Protein AF-A0A838VPA0-F1 (afdb_monomer_lite)

pLDDT: mean 77.0, std 13.29, range [49.5, 90.44]

Radius of gyration: 12.29 Å; chains: 1; bounding box: 26×24×30 Å

Structure (mmCIF, N/CA/C/O backbone):
data_AF-A0A838VPA0-F1
#
_entry.id   AF-A0A838VPA0-F1
#
loop_
_atom_site.group_PDB
_atom_site.id
_atom_site.type_symbol
_atom_site.label_atom_id
_atom_site.label_alt_id
_atom_site.label_comp_id
_atom_site.label_asym_id
_atom_site.label_entity_id
_atom_site.label_seq_id
_atom_site.pdbx_PDB_ins_code
_atom_site.Cartn_x
_atom_site.Cartn_y
_atom_site.Cartn_z
_atom_site.occupancy
_atom_site.B_iso_or_equiv
_atom_site.auth_seq_id
_atom_site.auth_comp_id
_atom_site.auth_asym_id
_atom_site.auth_atom_id
_atom_site.pdbx_PDB_model_num
ATOM 1 N N . MET A 1 1 ? 10.269 12.713 -1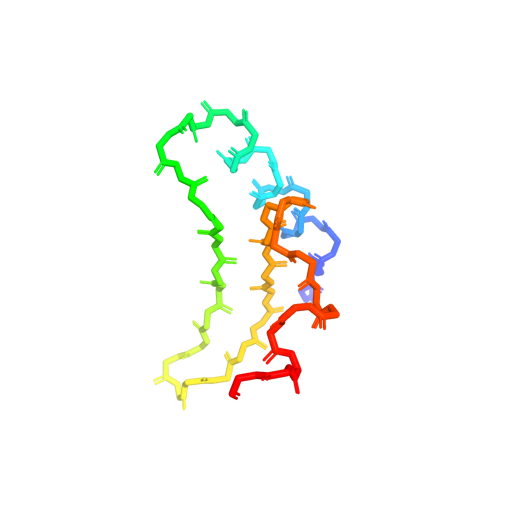5.313 1.00 60.19 1 MET A N 1
ATOM 2 C CA . MET A 1 1 ? 10.374 12.518 -13.851 1.00 60.19 1 MET A CA 1
ATOM 3 C C . MET A 1 1 ? 9.062 11.915 -13.389 1.00 60.19 1 MET A C 1
ATOM 5 O O . MET A 1 1 ? 8.027 12.449 -13.769 1.00 60.19 1 MET A O 1
ATOM 9 N N . ILE A 1 2 ? 9.082 10.788 -12.677 1.00 67.50 2 ILE A N 1
ATOM 10 C CA . ILE A 1 2 ? 7.852 10.209 -12.122 1.00 67.50 2 ILE A CA 1
ATOM 11 C C . ILE A 1 2 ? 7.420 11.073 -10.934 1.00 67.50 2 ILE A C 1
ATOM 13 O O . ILE A 1 2 ? 8.266 11.508 -10.152 1.00 67.50 2 ILE A O 1
ATOM 17 N N . ASN A 1 3 ? 6.129 11.370 -10.821 1.00 80.56 3 ASN A N 1
ATOM 18 C CA . ASN A 1 3 ? 5.606 12.085 -9.665 1.00 80.56 3 ASN A CA 1
ATOM 19 C C . ASN A 1 3 ? 5.129 11.046 -8.648 1.00 80.56 3 ASN A C 1
ATOM 21 O O . ASN A 1 3 ? 4.016 10.531 -8.748 1.00 80.56 3 ASN A O 1
ATOM 25 N N . ALA A 1 4 ? 6.013 10.704 -7.712 1.00 77.69 4 ALA A N 1
ATOM 26 C CA . ALA A 1 4 ? 5.743 9.705 -6.684 1.00 77.69 4 ALA A CA 1
ATOM 27 C C . ALA A 1 4 ? 4.528 10.076 -5.814 1.00 77.69 4 ALA A C 1
ATOM 29 O O . ALA A 1 4 ? 3.766 9.194 -5.431 1.00 77.69 4 ALA A O 1
ATOM 30 N N . SER A 1 5 ? 4.292 11.372 -5.585 1.00 81.75 5 SER A N 1
ATOM 31 C CA . SER A 1 5 ? 3.146 11.875 -4.819 1.00 81.75 5 SER A CA 1
ATOM 32 C C . SER A 1 5 ? 1.819 11.553 -5.507 1.00 81.75 5 SER A C 1
ATOM 34 O O . SER A 1 5 ? 0.913 11.033 -4.867 1.00 81.75 5 SER A O 1
ATOM 36 N N . MET A 1 6 ? 1.735 11.748 -6.831 1.00 86.81 6 MET A N 1
ATOM 37 C CA . MET A 1 6 ? 0.542 11.358 -7.600 1.00 86.81 6 MET A CA 1
ATOM 38 C C . MET A 1 6 ? 0.283 9.849 -7.542 1.00 86.81 6 MET A C 1
ATOM 40 O O . MET A 1 6 ? -0.868 9.426 -7.472 1.00 86.81 6 MET A O 1
ATOM 44 N N . LEU A 1 7 ? 1.336 9.027 -7.569 1.00 86.25 7 LEU A N 1
ATOM 45 C CA . LEU A 1 7 ? 1.193 7.578 -7.415 1.00 86.25 7 LEU A CA 1
ATOM 46 C C . LEU A 1 7 ? 0.618 7.221 -6.046 1.00 86.25 7 LEU A C 1
ATOM 48 O O . LEU A 1 7 ? -0.290 6.403 -5.953 1.00 86.25 7 LEU A O 1
ATOM 52 N N . GLN A 1 8 ? 1.147 7.838 -4.994 1.00 84.19 8 GLN A N 1
ATOM 53 C CA . GLN A 1 8 ? 0.747 7.547 -3.627 1.00 84.19 8 GLN A CA 1
ATOM 54 C C . GLN A 1 8 ? -0.716 7.929 -3.374 1.00 84.19 8 GLN A C 1
ATOM 56 O O . GLN A 1 8 ? -1.453 7.119 -2.818 1.00 84.19 8 GLN A O 1
ATOM 61 N N . ASP A 1 9 ? -1.167 9.077 -3.889 1.00 87.81 9 ASP A N 1
ATOM 62 C CA . ASP A 1 9 ? -2.576 9.488 -3.842 1.00 87.81 9 ASP A CA 1
ATOM 63 C C . ASP A 1 9 ? -3.499 8.488 -4.553 1.00 87.81 9 ASP A C 1
ATOM 65 O O . ASP A 1 9 ? -4.543 8.106 -4.020 1.00 87.81 9 ASP A O 1
ATOM 69 N N . VAL A 1 10 ? -3.130 8.022 -5.751 1.00 88.94 10 VAL A N 1
ATOM 70 C CA . VAL A 1 10 ? -3.929 7.031 -6.495 1.00 88.94 10 VAL A CA 1
ATOM 71 C C . VAL A 1 10 ? -4.017 5.711 -5.729 1.00 88.94 10 VAL A C 1
ATOM 73 O O . VAL A 1 10 ? -5.099 5.135 -5.610 1.00 88.94 10 VAL A O 1
ATOM 76 N N . LEU A 1 11 ? -2.892 5.246 -5.182 1.00 88.00 11 LEU A N 1
ATOM 77 C CA . LEU A 1 11 ? -2.833 4.015 -4.398 1.00 88.00 11 LEU A CA 1
ATOM 78 C C . LEU A 1 11 ? -3.657 4.118 -3.110 1.00 88.00 11 LEU A C 1
ATOM 80 O O . LEU A 1 11 ? -4.370 3.179 -2.761 1.00 88.00 11 LEU A O 1
ATOM 84 N N . GLN A 1 12 ? -3.612 5.265 -2.432 1.00 86.12 12 GLN A N 1
ATOM 85 C CA . GLN A 1 12 ? -4.374 5.501 -1.211 1.00 86.12 12 GLN A CA 1
ATOM 86 C C . GLN A 1 12 ? -5.878 5.511 -1.489 1.00 86.12 12 GLN A C 1
ATOM 88 O O . GLN A 1 12 ? -6.626 4.809 -0.812 1.00 86.12 12 GLN A O 1
ATOM 93 N N . ASN A 1 13 ? -6.315 6.209 -2.542 1.00 88.00 13 ASN A N 1
ATOM 94 C CA . ASN A 1 13 ? -7.719 6.216 -2.959 1.00 88.00 13 ASN A CA 1
ATOM 95 C C . ASN A 1 13 ? -8.233 4.811 -3.310 1.00 88.00 13 ASN A C 1
ATOM 97 O O . ASN A 1 13 ? -9.370 4.472 -2.988 1.00 88.00 13 ASN A O 1
ATOM 101 N N . PHE A 1 14 ? -7.401 3.979 -3.941 1.00 87.00 14 PHE A N 1
ATOM 102 C CA . PHE A 1 14 ? -7.778 2.610 -4.285 1.00 87.00 14 PHE A CA 1
ATOM 103 C C . PHE A 1 14 ? -7.985 1.727 -3.046 1.00 87.00 14 PHE A C 1
ATOM 105 O O . PHE A 1 14 ? -8.997 1.030 -2.950 1.00 87.00 14 PHE A O 1
ATOM 112 N N . VAL A 1 15 ? -7.045 1.770 -2.095 1.00 84.56 15 VAL A N 1
ATOM 113 C CA . VAL A 1 15 ? -7.129 1.003 -0.841 1.00 84.56 15 VAL A CA 1
ATOM 114 C C . VAL A 1 15 ? -8.320 1.477 -0.004 1.00 84.56 15 VAL A C 1
ATOM 116 O O . VAL A 1 15 ? -9.081 0.657 0.496 1.00 84.56 15 VAL A O 1
ATOM 119 N N . SER A 1 16 ? -8.553 2.789 0.091 1.00 83.44 16 SER A N 1
ATOM 120 C CA . SER A 1 16 ? -9.702 3.341 0.822 1.00 83.44 16 SER A CA 1
ATOM 121 C C . SER A 1 16 ? -11.056 3.036 0.167 1.00 83.44 16 SER A C 1
ATOM 123 O O . SER A 1 16 ? -12.063 2.961 0.867 1.00 83.44 16 SER A O 1
ATOM 125 N N . GLY A 1 17 ? -11.100 2.869 -1.159 1.00 83.75 17 GLY A N 1
ATOM 126 C CA . GLY A 1 17 ? -12.321 2.564 -1.912 1.00 83.75 17 GLY A CA 1
ATOM 127 C C . GLY A 1 17 ? -12.672 1.076 -2.004 1.00 83.75 17 GLY A C 1
ATOM 128 O O . GLY A 1 17 ? -13.773 0.749 -2.445 1.00 83.75 17 GLY A O 1
ATOM 129 N N . THR A 1 18 ? -11.769 0.179 -1.597 1.00 82.75 18 THR A N 1
ATOM 130 C CA . THR A 1 18 ? -11.945 -1.272 -1.747 1.00 82.75 18 THR A CA 1
ATOM 131 C C . THR A 1 18 ? -11.860 -1.959 -0.386 1.00 82.75 18 THR A C 1
ATOM 133 O O . THR A 1 18 ? -10.771 -2.219 0.112 1.00 82.75 18 THR A O 1
ATOM 136 N N . SER A 1 19 ? -13.012 -2.280 0.214 1.00 74.81 19 SER A N 1
ATOM 137 C CA . SER A 1 19 ? -13.097 -2.823 1.584 1.00 74.81 19 SER A CA 1
ATOM 138 C C . SER A 1 19 ? -12.350 -4.144 1.815 1.00 74.81 19 SER A C 1
ATOM 140 O O . SER A 1 19 ? -12.021 -4.444 2.958 1.00 74.81 19 SER A O 1
ATOM 142 N N . ASP A 1 20 ? -12.052 -4.905 0.761 1.00 83.00 20 ASP A N 1
ATOM 143 C CA . ASP A 1 20 ? -11.338 -6.187 0.852 1.00 83.00 20 ASP A CA 1
ATOM 144 C C . ASP A 1 20 ? -9.823 -6.070 0.589 1.00 83.00 20 ASP A C 1
ATOM 146 O O . ASP A 1 20 ? -9.100 -7.067 0.627 1.00 83.00 20 ASP A O 1
ATOM 150 N N . VAL A 1 21 ? -9.312 -4.867 0.300 1.00 83.81 21 VAL A N 1
ATOM 151 C CA . VAL A 1 21 ? -7.894 -4.642 -0.012 1.00 83.81 21 VAL A CA 1
ATOM 152 C C . VAL A 1 21 ? -7.147 -4.179 1.234 1.00 83.81 21 VAL A C 1
ATOM 154 O O . VAL A 1 21 ? -7.375 -3.095 1.758 1.00 83.81 21 VAL A O 1
ATOM 157 N N . GLN A 1 22 ? -6.182 -4.990 1.667 1.00 80.88 22 GLN A N 1
ATOM 158 C CA . GLN A 1 22 ? -5.336 -4.730 2.838 1.00 80.88 22 GLN A CA 1
ATOM 159 C C . GLN A 1 22 ? -4.007 -4.047 2.487 1.00 80.88 22 GLN A C 1
ATOM 161 O O . GLN A 1 22 ? -3.054 -4.122 3.252 1.00 80.88 22 GLN A O 1
ATOM 166 N N . GLY A 1 23 ? -3.905 -3.413 1.323 1.00 84.31 23 GLY A N 1
ATOM 167 C CA . GLY A 1 23 ? -2.713 -2.681 0.903 1.00 84.31 23 GLY A CA 1
ATOM 168 C C . GLY A 1 23 ? -2.289 -2.984 -0.526 1.00 84.31 23 GLY A C 1
ATOM 169 O O . GLY A 1 23 ? -2.728 -3.954 -1.144 1.00 84.31 23 GLY A O 1
ATOM 170 N N . ILE A 1 24 ? -1.431 -2.118 -1.056 1.00 86.69 24 ILE A N 1
ATOM 171 C CA . ILE A 1 24 ? -0.850 -2.236 -2.393 1.00 86.69 24 ILE A CA 1
ATOM 172 C C . ILE A 1 24 ? 0.632 -1.896 -2.338 1.00 86.69 24 ILE A C 1
ATOM 174 O O . ILE A 1 24 ? 1.033 -0.942 -1.675 1.00 86.69 24 ILE A O 1
ATOM 178 N N . ALA A 1 25 ? 1.426 -2.622 -3.123 1.00 88.38 25 ALA A N 1
ATOM 179 C CA . ALA A 1 25 ? 2.763 -2.216 -3.520 1.00 88.38 25 ALA A CA 1
ATOM 180 C C . ALA A 1 25 ? 2.858 -2.165 -5.051 1.00 88.38 25 ALA A C 1
ATOM 182 O O . ALA A 1 25 ? 2.427 -3.086 -5.745 1.00 88.38 25 ALA A O 1
ATOM 183 N N . LEU A 1 26 ? 3.441 -1.091 -5.576 1.00 87.62 26 LEU A N 1
ATOM 184 C CA . LEU A 1 26 ? 3.897 -1.006 -6.952 1.00 87.62 26 LEU A CA 1
ATOM 185 C C . LEU A 1 26 ? 5.377 -1.369 -6.984 1.00 87.62 26 LEU A C 1
ATOM 187 O O . LEU A 1 26 ? 6.198 -0.676 -6.384 1.00 87.62 26 LEU A O 1
ATOM 191 N N . VAL A 1 27 ? 5.704 -2.428 -7.714 1.00 90.25 27 VAL A N 1
ATOM 192 C CA . VAL A 1 27 ? 7.068 -2.933 -7.881 1.00 90.25 27 VAL A CA 1
ATOM 193 C C . VAL A 1 27 ? 7.486 -2.870 -9.342 1.00 90.25 27 VAL A C 1
ATOM 195 O O . VAL A 1 27 ? 6.674 -3.076 -10.246 1.00 90.25 27 VAL A O 1
ATOM 198 N N . SER A 1 28 ? 8.758 -2.581 -9.584 1.00 88.25 28 SER A N 1
ATOM 199 C CA . SER A 1 28 ? 9.361 -2.758 -10.898 1.00 88.25 28 SER A CA 1
ATOM 200 C C . SER A 1 28 ? 9.590 -4.248 -11.198 1.00 88.25 28 SER A C 1
ATOM 202 O O . SER A 1 28 ? 9.608 -5.074 -10.283 1.00 88.25 28 SER A O 1
ATOM 204 N N . PRO A 1 29 ? 9.752 -4.634 -12.479 1.00 90.44 29 PRO A N 1
ATOM 205 C CA . PRO A 1 29 ? 9.924 -6.039 -12.866 1.00 90.44 29 PRO A CA 1
ATOM 206 C C . PRO A 1 29 ? 11.163 -6.727 -12.270 1.00 90.44 29 PRO A C 1
ATOM 208 O O . PRO A 1 29 ? 11.229 -7.951 -12.242 1.00 90.44 29 PRO A O 1
ATOM 211 N N . ASP A 1 30 ? 12.143 -5.950 -11.813 1.00 89.12 30 ASP A N 1
ATOM 212 C CA . ASP A 1 30 ? 13.330 -6.408 -11.083 1.00 89.12 30 ASP A CA 1
ATOM 213 C C . ASP A 1 30 ? 13.075 -6.632 -9.578 1.00 89.12 30 ASP A C 1
ATOM 215 O O . ASP A 1 30 ? 13.949 -7.134 -8.876 1.00 89.12 30 ASP A O 1
ATOM 219 N N . GLY A 1 31 ? 11.878 -6.300 -9.085 1.00 85.94 31 GLY A N 1
ATOM 220 C CA . GLY A 1 31 ? 11.438 -6.526 -7.711 1.00 85.94 31 GLY A CA 1
ATOM 221 C C . GLY A 1 31 ? 11.612 -5.336 -6.764 1.00 85.94 31 GLY A C 1
ATOM 222 O O . GLY A 1 31 ? 11.306 -5.472 -5.581 1.00 85.94 31 GLY A O 1
ATOM 223 N N . LEU A 1 32 ? 12.073 -4.172 -7.235 1.00 86.69 32 LEU A N 1
ATOM 224 C CA . LEU A 1 32 ? 12.206 -2.987 -6.380 1.00 86.69 32 LEU A CA 1
ATOM 225 C C . LEU A 1 32 ? 10.855 -2.292 -6.162 1.00 86.69 32 LEU A C 1
ATOM 227 O O . LEU A 1 32 ? 10.078 -2.099 -7.096 1.00 86.69 32 LEU A O 1
ATOM 231 N N . ALA A 1 33 ? 10.571 -1.882 -4.925 1.00 83.25 33 ALA A N 1
ATOM 232 C CA . ALA A 1 33 ? 9.358 -1.137 -4.595 1.00 83.25 33 ALA A CA 1
ATOM 233 C C . ALA A 1 33 ? 9.468 0.330 -5.044 1.00 83.25 33 ALA A C 1
ATOM 235 O O . ALA A 1 33 ? 10.409 1.037 -4.689 1.00 83.25 33 ALA A O 1
ATOM 236 N N . LEU A 1 34 ? 8.479 0.791 -5.811 1.00 84.44 34 LEU A N 1
ATOM 237 C CA . LEU A 1 34 ? 8.359 2.164 -6.307 1.00 84.44 34 LEU A CA 1
ATOM 238 C C . LEU A 1 34 ? 7.391 3.001 -5.459 1.00 84.44 34 LEU A C 1
ATOM 240 O O . LEU A 1 34 ? 7.596 4.203 -5.307 1.00 84.44 34 LEU A O 1
ATOM 244 N N . ALA A 1 35 ? 6.333 2.379 -4.929 1.00 84.75 35 ALA A N 1
ATOM 245 C CA . ALA A 1 35 ? 5.381 2.987 -4.000 1.00 84.75 35 ALA A CA 1
ATOM 246 C C . ALA A 1 35 ? 4.599 1.897 -3.253 1.00 84.75 35 ALA A C 1
ATOM 248 O O . ALA A 1 35 ? 4.346 0.833 -3.813 1.00 84.75 35 ALA A O 1
ATOM 249 N N . SER A 1 36 ? 4.164 2.163 -2.025 1.00 83.69 36 SER A N 1
ATOM 250 C CA . SER A 1 36 ? 3.267 1.269 -1.290 1.00 83.69 36 SER A CA 1
ATOM 251 C C . SER A 1 36 ? 2.309 2.043 -0.397 1.00 83.69 36 SER A C 1
ATOM 253 O O . SER A 1 36 ? 2.630 3.132 0.083 1.00 83.69 36 SER A O 1
ATOM 255 N N . VAL A 1 37 ? 1.134 1.464 -0.173 1.00 84.19 37 VAL A N 1
ATOM 256 C CA . VAL A 1 37 ? 0.149 1.918 0.806 1.00 84.19 37 VAL A CA 1
ATOM 257 C C . VAL A 1 37 ? -0.246 0.715 1.641 1.00 84.19 37 VAL A C 1
ATOM 259 O O . VAL A 1 37 ? -0.713 -0.290 1.104 1.00 84.19 37 VAL A O 1
ATOM 262 N N . LEU A 1 38 ? -0.051 0.835 2.948 1.00 76.44 38 LEU A N 1
ATOM 263 C CA . LEU A 1 38 ? -0.467 -0.152 3.933 1.00 76.44 38 LEU A CA 1
ATOM 264 C C . LEU A 1 38 ? -1.660 0.428 4.716 1.00 76.44 38 LEU A C 1
ATOM 266 O O . LEU A 1 38 ? -1.697 1.638 4.957 1.00 76.44 38 LEU A O 1
ATOM 270 N N . PRO A 1 39 ? -2.671 -0.380 5.067 1.00 68.31 39 PRO A N 1
ATOM 271 C CA . PRO A 1 39 ? -3.785 0.054 5.892 1.00 68.31 39 PRO A CA 1
ATOM 272 C C . PRO A 1 39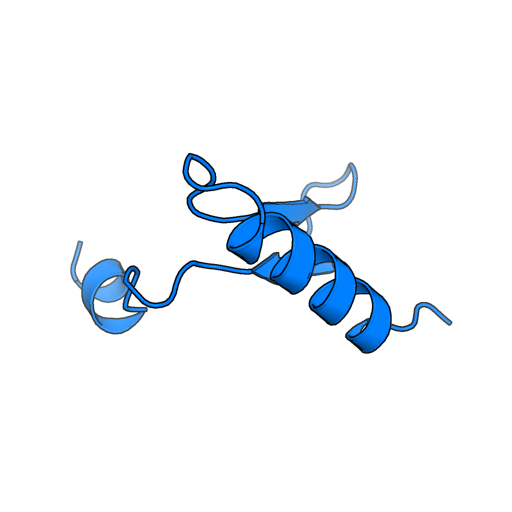 ? -3.262 0.400 7.285 1.00 68.31 39 PRO A C 1
ATOM 274 O O . PRO A 1 39 ? -2.408 -0.301 7.819 1.00 68.31 39 PRO A O 1
ATOM 277 N N . GLY A 1 40 ? -3.809 1.458 7.888 1.00 61.44 40 GLY A N 1
ATOM 278 C CA . GLY A 1 40 ? -3.371 1.965 9.196 1.00 61.44 40 G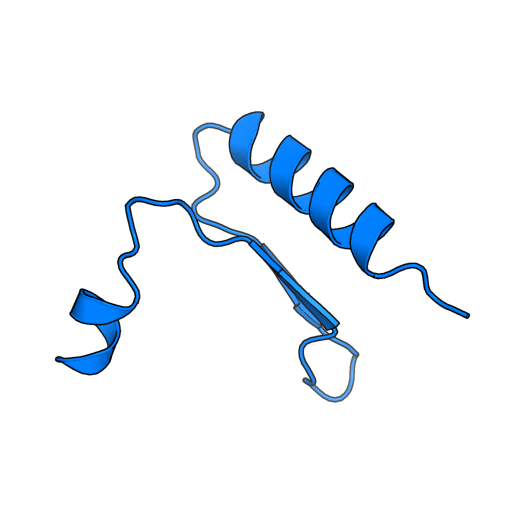LY A CA 1
ATOM 279 C C . GLY A 1 40 ? -3.524 0.985 10.369 1.00 61.44 40 GLY A C 1
ATOM 280 O O . GLY A 1 40 ? -3.019 1.259 11.447 1.00 61.44 40 GLY A O 1
ATOM 281 N N . GLU A 1 41 ? -4.187 -0.158 10.165 1.00 56.59 41 GLU A N 1
ATOM 282 C CA . GLU A 1 41 ? -4.278 -1.264 11.133 1.00 56.59 41 GLU A CA 1
ATOM 283 C C . GLU A 1 41 ? -3.018 -2.154 11.143 1.00 56.59 41 GLU A C 1
ATOM 285 O O . GLU A 1 41 ? -2.829 -2.968 12.052 1.00 56.59 41 GLU A O 1
ATOM 290 N N . MET A 1 42 ? -2.153 -2.019 10.131 1.00 56.25 42 MET A N 1
ATOM 291 C CA . MET A 1 42 ? -0.863 -2.694 10.057 1.00 56.25 42 MET A CA 1
ATOM 292 C C . MET A 1 42 ? 0.215 -1.754 10.585 1.00 56.25 42 MET A C 1
ATOM 294 O O . MET A 1 42 ? 0.995 -1.165 9.846 1.00 56.25 42 MET A O 1
ATOM 298 N N . ASP A 1 43 ? 0.185 -1.589 11.902 1.00 56.44 43 ASP A N 1
ATOM 299 C CA . ASP A 1 43 ? 1.203 -0.886 12.667 1.00 56.44 43 ASP A CA 1
ATOM 300 C C . ASP A 1 43 ? 2.583 -1.486 12.332 1.00 56.44 4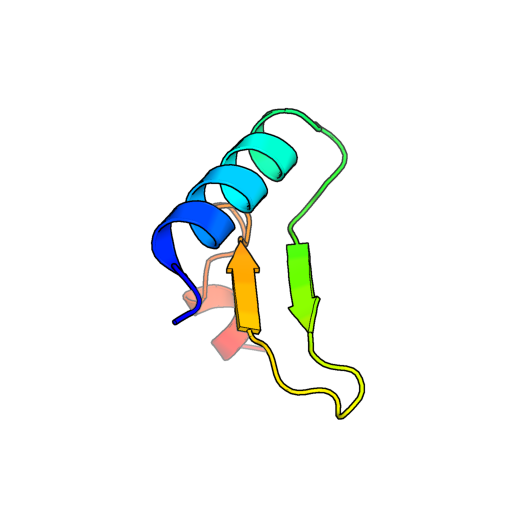3 ASP A C 1
ATOM 302 O O . ASP A 1 43 ? 2.821 -2.683 12.553 1.00 56.44 43 ASP A O 1
ATOM 306 N N . GLU A 1 44 ? 3.492 -0.679 11.776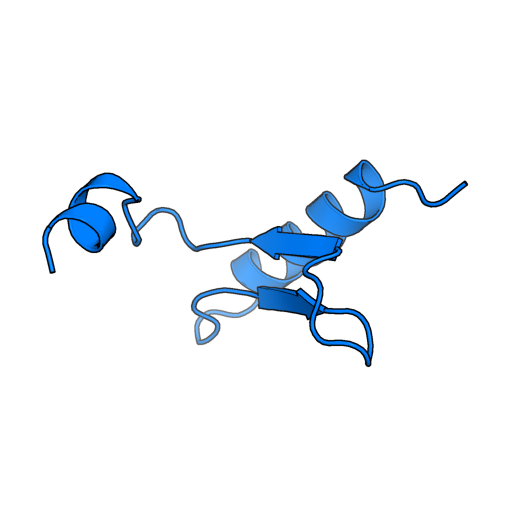 1.00 53.38 44 GLU A N 1
ATOM 307 C CA . GLU A 1 44 ? 4.889 -1.078 11.536 1.00 53.38 44 GLU A CA 1
ATOM 308 C C . GLU A 1 44 ? 5.534 -1.604 12.834 1.00 53.38 44 GLU A C 1
ATOM 310 O O . GLU A 1 44 ? 6.363 -2.517 12.795 1.00 53.38 44 GLU A O 1
ATOM 315 N N . GLU A 1 45 ? 5.056 -1.133 13.993 1.00 49.50 45 GLU A N 1
ATOM 316 C CA . GLU A 1 45 ? 5.496 -1.551 15.323 1.00 49.50 45 GLU A CA 1
ATOM 317 C C .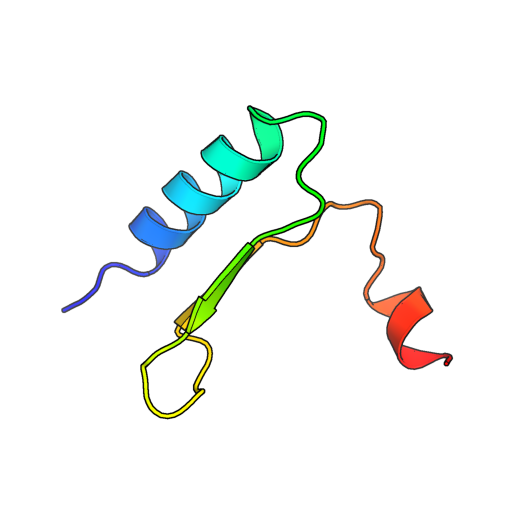 GLU A 1 45 ? 5.149 -3.018 15.652 1.00 49.50 45 GLU A C 1
ATOM 319 O O . GLU A 1 45 ? 5.867 -3.673 16.408 1.00 49.50 45 GLU A O 1
ATOM 324 N N . ARG A 1 46 ? 4.086 -3.589 15.059 1.00 54.31 46 ARG A N 1
ATOM 325 C CA . ARG A 1 46 ? 3.731 -5.010 15.257 1.00 54.31 46 ARG A CA 1
ATOM 326 C C . ARG A 1 46 ? 4.433 -5.957 14.287 1.00 54.31 46 ARG A C 1
ATOM 328 O O . ARG A 1 46 ? 4.605 -7.126 14.621 1.00 54.31 46 ARG A O 1
ATOM 335 N N . THR A 1 47 ? 4.874 -5.464 13.130 1.00 49.62 47 THR A N 1
ATOM 336 C CA . THR A 1 47 ? 5.606 -6.271 12.135 1.00 49.62 47 THR A CA 1
ATOM 337 C C . THR A 1 47 ? 7.086 -6.415 12.498 1.00 49.62 47 THR A C 1
ATOM 339 O O . THR A 1 47 ? 7.686 -7.443 12.209 1.00 49.62 47 THR A O 1
ATOM 342 N N . ALA A 1 48 ? 7.671 -5.445 13.210 1.00 51.03 48 ALA A N 1
ATOM 343 C CA . ALA A 1 48 ? 9.047 -5.540 13.710 1.00 51.03 48 ALA A CA 1
ATOM 344 C C . ALA A 1 48 ? 9.240 -6.577 14.840 1.00 51.03 48 ALA A C 1
ATOM 346 O O . ALA A 1 48 ? 10.375 -6.874 15.213 1.00 51.03 48 ALA A O 1
ATOM 347 N N . ALA A 1 49 ? 8.148 -7.106 15.402 1.00 55.34 49 ALA A N 1
ATOM 348 C CA . ALA A 1 49 ? 8.158 -7.997 16.560 1.00 55.34 49 ALA A CA 1
ATOM 349 C C . ALA A 1 49 ? 7.929 -9.490 16.229 1.00 55.34 49 ALA A C 1
ATOM 351 O O . ALA A 1 49 ? 7.846 -10.290 17.164 1.00 55.34 49 ALA A O 1
ATOM 352 N N . MET A 1 50 ? 7.812 -9.870 14.946 1.00 55.41 50 MET A N 1
ATOM 353 C CA . MET A 1 50 ? 7.609 -11.261 14.495 1.00 55.41 50 MET A CA 1
ATOM 354 C C . MET A 1 50 ? 8.800 -11.813 13.715 1.00 55.41 50 MET A C 1
ATOM 356 O O . MET A 1 50 ? 9.377 -11.065 12.898 1.00 55.41 50 MET A O 1
#

Secondary structure (DSSP, 8-state):
---HHHHHHHHHHHHHH-TT---EEEE-TTS-EEEEE--TTS-HHHHTT-

Sequence (50 aa):
MINASMLQDVLQNFVSGTSDVQGIALVSPDGLALASVLPGEMDEERTAAM

Foldseek 3Di:
DDDLVVVAVVQVVVQVVDPPDQKDFDADPVGHTSDIDGPPVPPPVVVVVD